Protein AF-A0A7C8HTN9-F1 (afdb_monomer_lite)

Secondary structure (DSSP, 8-state):
---TT---TTEEEEEEEETTTEEEEEEEE--SHHHHHHHHHHHHHHHHHT--

Structure (mmCIF, N/CA/C/O backbone):
data_AF-A0A7C8HTN9-F1
#
_entry.id   AF-A0A7C8HTN9-F1
#
loop_
_atom_site.group_PDB
_atom_site.id
_atom_site.type_symbol
_atom_site.label_atom_id
_atom_site.label_alt_id
_atom_site.label_comp_id
_atom_site.label_asym_id
_atom_site.label_entity_id
_atom_site.label_seq_id
_atom_site.pdbx_PDB_ins_code
_atom_site.Cartn_x
_atom_site.Cartn_y
_atom_site.Cartn_z
_atom_site.occupancy
_atom_site.B_iso_or_equiv
_atom_site.auth_seq_id
_atom_site.auth_comp_id
_atom_site.auth_asym_id
_atom_site.auth_atom_id
_atom_site.pdbx_PDB_model_num
ATOM 1 N N . MET A 1 1 ? 17.490 -6.637 -17.533 1.00 54.12 1 MET A N 1
ATOM 2 C CA . MET A 1 1 ? 17.114 -5.483 -16.688 1.00 54.12 1 MET A CA 1
ATOM 3 C C . MET A 1 1 ? 15.778 -4.872 -17.133 1.00 54.12 1 MET A C 1
ATOM 5 O O . MET A 1 1 ? 15.462 -3.787 -16.680 1.00 54.12 1 MET A O 1
ATOM 9 N N . ASP A 1 2 ? 14.956 -5.581 -17.923 1.00 64.62 2 ASP A N 1
ATOM 10 C CA . ASP A 1 2 ? 13.738 -5.011 -18.538 1.00 64.62 2 ASP A CA 1
ATOM 11 C C . ASP A 1 2 ? 12.427 -5.556 -17.950 1.00 64.62 2 ASP A C 1
ATOM 13 O O . ASP A 1 2 ? 11.383 -5.498 -18.589 1.00 64.62 2 ASP A O 1
ATOM 17 N N . SER A 1 3 ? 12.466 -6.134 -16.745 1.00 77.94 3 SER A N 1
ATOM 18 C CA . SER A 1 3 ? 11.240 -6.555 -16.062 1.00 77.94 3 SER A CA 1
ATOM 19 C C . SER A 1 3 ? 10.726 -5.420 -15.191 1.00 77.94 3 SER A C 1
ATOM 21 O O . SER A 1 3 ? 11.487 -4.868 -14.397 1.00 77.94 3 SER A O 1
ATOM 23 N N . THR A 1 4 ? 9.425 -5.139 -15.270 1.00 72.44 4 THR A N 1
ATOM 24 C CA . THR A 1 4 ? 8.721 -4.200 -14.388 1.00 72.44 4 THR A CA 1
ATOM 25 C C . THR A 1 4 ? 8.951 -4.523 -12.904 1.00 72.44 4 THR A C 1
ATOM 27 O O . THR A 1 4 ? 8.966 -3.621 -12.080 1.00 72.44 4 THR A O 1
ATOM 30 N N . LEU A 1 5 ? 9.226 -5.788 -12.557 1.00 78.75 5 LEU A N 1
ATOM 31 C CA . LEU A 1 5 ? 9.498 -6.244 -11.187 1.00 78.75 5 LEU A CA 1
ATOM 32 C C . LEU A 1 5 ? 10.924 -5.959 -10.690 1.00 78.75 5 LEU A C 1
ATOM 34 O O . LEU A 1 5 ? 11.208 -6.171 -9.512 1.00 78.75 5 LEU A O 1
ATOM 38 N N . ALA A 1 6 ? 11.833 -5.490 -11.547 1.00 84.12 6 ALA A N 1
ATOM 39 C CA . ALA A 1 6 ? 13.215 -5.184 -11.177 1.00 84.12 6 ALA A CA 1
ATOM 40 C C . ALA A 1 6 ? 13.329 -3.829 -10.445 1.00 84.12 6 ALA A C 1
ATOM 42 O O . ALA A 1 6 ? 14.063 -2.935 -10.868 1.00 84.12 6 ALA A O 1
ATOM 43 N N . VAL A 1 7 ? 12.578 -3.662 -9.354 1.00 85.25 7 VAL A N 1
ATOM 44 C CA . VAL A 1 7 ? 12.590 -2.449 -8.528 1.00 85.25 7 VAL A CA 1
ATOM 45 C C . VAL A 1 7 ? 13.771 -2.435 -7.555 1.00 85.25 7 VAL A C 1
ATOM 47 O O . VAL A 1 7 ? 14.261 -3.475 -7.120 1.00 85.25 7 VAL A O 1
ATOM 50 N N . MET A 1 8 ? 14.249 -1.233 -7.229 1.00 84.50 8 MET A N 1
ATOM 51 C CA . MET A 1 8 ? 15.475 -1.006 -6.455 1.00 84.50 8 MET A CA 1
ATOM 52 C C . MET A 1 8 ? 15.179 -0.346 -5.101 1.00 84.50 8 MET A C 1
ATOM 54 O O . MET A 1 8 ? 14.188 0.366 -4.939 1.00 84.50 8 MET A O 1
ATOM 58 N N . GLY A 1 9 ? 16.093 -0.504 -4.140 1.00 85.44 9 GLY A N 1
ATOM 59 C CA . GLY A 1 9 ? 15.991 0.150 -2.831 1.00 85.44 9 GLY A CA 1
ATOM 60 C C . GLY A 1 9 ? 14.833 -0.397 -1.989 1.00 85.44 9 GLY A C 1
ATOM 61 O O . GLY A 1 9 ? 14.653 -1.605 -1.907 1.00 85.44 9 GLY A O 1
ATOM 62 N N . SER A 1 10 ? 14.065 0.486 -1.342 1.00 88.25 10 SER A N 1
ATOM 63 C CA . SER A 1 10 ? 12.896 0.138 -0.509 1.00 88.25 10 SER A CA 1
ATOM 64 C C . SER A 1 10 ? 11.556 0.218 -1.258 1.00 88.25 10 SER A C 1
ATOM 66 O O . SER A 1 10 ? 10.492 0.353 -0.641 1.00 88.25 10 SER A O 1
ATOM 68 N N . LEU A 1 11 ? 11.605 0.190 -2.592 1.00 92.81 11 LEU A N 1
ATOM 69 C CA . LEU A 1 11 ? 10.414 0.157 -3.428 1.00 92.81 11 LEU A CA 1
ATOM 70 C C . LEU A 1 11 ? 9.844 -1.258 -3.483 1.00 92.81 11 LEU A C 1
ATOM 72 O O . LEU A 1 11 ? 10.561 -2.221 -3.737 1.00 92.81 11 LEU A O 1
ATOM 76 N N . ASN A 1 12 ? 8.532 -1.339 -3.317 1.00 91.44 12 ASN A N 1
ATOM 77 C CA . ASN A 1 12 ? 7.737 -2.521 -3.583 1.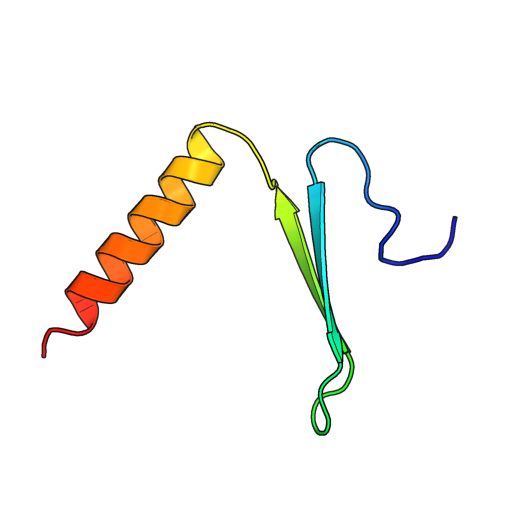00 91.44 12 ASN A CA 1
ATOM 78 C C . ASN A 1 12 ? 6.907 -2.281 -4.842 1.00 91.44 12 ASN A C 1
ATOM 80 O O . ASN A 1 12 ? 6.516 -1.148 -5.144 1.00 91.44 12 ASN A O 1
ATOM 84 N N . LEU A 1 13 ? 6.611 -3.366 -5.550 1.00 94.12 13 LEU A N 1
ATOM 85 C CA . LEU A 1 13 ? 5.763 -3.343 -6.727 1.00 94.12 13 LEU A CA 1
ATOM 86 C C . LEU A 1 13 ? 4.825 -4.542 -6.734 1.00 94.12 13 LEU A C 1
ATOM 88 O O . LEU A 1 13 ? 5.206 -5.639 -6.331 1.00 94.12 13 LEU A O 1
ATOM 92 N N . VAL A 1 14 ? 3.610 -4.317 -7.218 1.00 93.31 14 VAL A N 1
ATOM 93 C CA . VAL A 1 14 ? 2.643 -5.363 -7.539 1.00 93.31 14 VAL A CA 1
ATOM 94 C C . VAL A 1 14 ? 2.073 -5.104 -8.926 1.00 93.31 14 VAL A C 1
ATOM 96 O O . VAL A 1 14 ? 1.806 -3.960 -9.297 1.00 93.31 14 VAL A O 1
ATOM 99 N N . GLU A 1 15 ? 1.904 -6.169 -9.697 1.00 94.19 15 GLU A N 1
ATOM 100 C CA . GLU A 1 15 ? 1.260 -6.136 -11.004 1.00 94.19 15 GLU A CA 1
ATOM 101 C C . GLU A 1 15 ? 0.019 -7.027 -10.967 1.00 94.19 15 GLU A C 1
ATOM 103 O O . GLU A 1 15 ? 0.076 -8.170 -10.513 1.00 94.19 15 GLU A O 1
ATOM 108 N N . PHE A 1 16 ? -1.111 -6.482 -11.407 1.00 94.69 16 PHE A N 1
ATOM 109 C CA . PHE A 1 16 ? -2.378 -7.186 -11.531 1.00 94.69 16 PHE A CA 1
ATOM 110 C C . PHE A 1 16 ? -2.677 -7.408 -13.005 1.00 94.69 16 PHE A C 1
ATOM 112 O O . PHE A 1 16 ? -2.867 -6.446 -13.745 1.00 94.69 16 PHE A O 1
ATOM 119 N N . GLU A 1 17 ? -2.800 -8.661 -13.424 1.00 94.81 17 GLU A N 1
ATOM 120 C CA . GLU A 1 17 ? -3.409 -8.979 -14.711 1.00 94.81 17 GLU A CA 1
ATOM 121 C C . GLU A 1 17 ? -4.930 -8.970 -14.562 1.00 94.81 17 GLU A C 1
ATOM 123 O O . GLU A 1 17 ? -5.494 -9.669 -13.717 1.00 94.81 17 GLU A O 1
ATOM 128 N N . THR A 1 18 ? -5.612 -8.164 -15.374 1.00 96.00 18 THR A N 1
ATOM 129 C CA . THR A 1 18 ? -7.074 -8.091 -15.358 1.00 96.00 18 THR A CA 1
ATOM 130 C C . THR A 1 18 ? -7.658 -8.548 -16.686 1.00 96.00 18 THR A C 1
ATOM 132 O O . THR A 1 18 ? -7.115 -8.279 -17.756 1.00 96.00 18 THR A O 1
ATOM 135 N N . VAL A 1 19 ? -8.814 -9.211 -16.620 1.00 95.69 19 VAL A N 1
ATOM 136 C CA . VAL A 1 19 ? -9.484 -9.783 -17.801 1.00 95.69 19 VAL A CA 1
ATOM 137 C C . VAL A 1 19 ? -9.979 -8.699 -18.766 1.00 95.69 19 VAL A C 1
ATOM 139 O O . 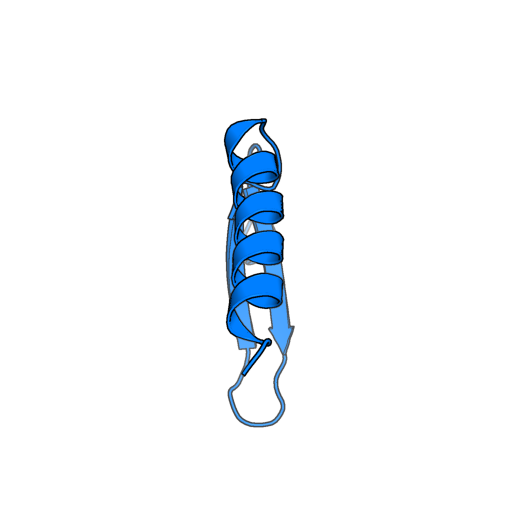VAL A 1 19 ? -10.039 -8.922 -19.972 1.00 95.69 19 VAL A O 1
ATOM 142 N N . HIS A 1 20 ? -10.341 -7.522 -18.251 1.00 95.69 20 HIS A N 1
ATOM 143 C CA . HIS A 1 20 ? -11.040 -6.493 -19.029 1.00 95.69 20 HIS A CA 1
ATOM 144 C C . HIS A 1 20 ? -10.317 -5.151 -19.115 1.00 95.69 20 HIS A C 1
ATOM 146 O O . HIS A 1 20 ? -10.750 -4.293 -19.878 1.00 95.69 20 HIS A O 1
ATOM 152 N N . 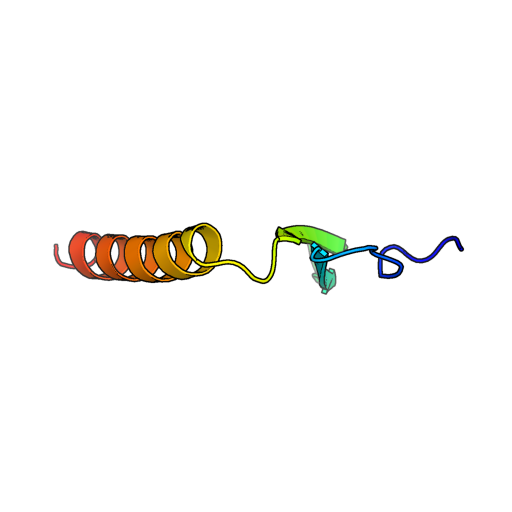ALA A 1 21 ? -9.240 -4.953 -18.359 1.00 94.38 21 ALA A N 1
ATOM 153 C CA . ALA A 1 21 ? -8.556 -3.667 -18.289 1.00 94.38 21 ALA A CA 1
ATOM 154 C C . ALA A 1 21 ? -7.035 -3.770 -18.498 1.00 94.38 21 ALA A C 1
ATOM 156 O O . ALA A 1 21 ? -6.326 -2.775 -18.373 1.00 94.38 21 ALA A O 1
ATOM 157 N N . GLY A 1 22 ? -6.542 -4.954 -18.882 1.00 92.75 22 GLY A N 1
ATOM 158 C CA . GLY A 1 22 ? -5.120 -5.200 -19.094 1.00 92.75 22 GLY A CA 1
ATOM 159 C C . GLY A 1 22 ? -4.323 -5.232 -17.784 1.00 92.75 22 GLY A C 1
ATOM 160 O O . GLY A 1 22 ? -4.910 -5.390 -16.707 1.00 92.75 22 GLY A O 1
ATOM 161 N N . PRO A 1 23 ? -2.986 -5.145 -17.861 1.00 92.44 23 PRO A N 1
ATOM 162 C CA . PRO A 1 23 ? -2.135 -5.137 -16.681 1.00 92.44 23 PRO A CA 1
ATOM 163 C C . PRO A 1 23 ? -2.181 -3.782 -15.956 1.00 92.44 23 PRO A C 1
ATOM 165 O O . PRO A 1 23 ? -2.067 -2.727 -16.580 1.00 92.44 23 PRO A O 1
ATOM 168 N N . TYR A 1 24 ? -2.295 -3.814 -14.628 1.00 95.00 24 TYR A N 1
ATOM 169 C CA . TYR A 1 24 ? -2.122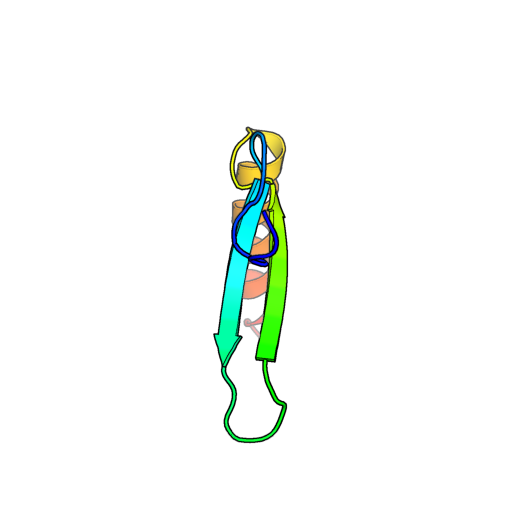 -2.655 -13.752 1.00 95.00 24 TYR A CA 1
ATOM 170 C C . TYR A 1 24 ? -0.914 -2.837 -12.849 1.00 95.00 24 TYR A C 1
ATOM 172 O O . TYR A 1 24 ? -0.854 -3.778 -12.063 1.00 95.00 24 TYR A O 1
ATOM 180 N N . THR A 1 25 ? 0.001 -1.880 -12.891 1.00 93.44 25 THR A N 1
ATOM 181 C CA . THR A 1 25 ? 1.206 -1.880 -12.065 1.00 93.44 25 THR A CA 1
ATOM 182 C C . THR A 1 25 ? 1.089 -0.813 -10.978 1.00 93.44 25 THR A C 1
ATOM 184 O O . THR A 1 25 ? 0.873 0.362 -11.274 1.00 93.44 25 THR A O 1
ATOM 187 N N . PHE A 1 26 ? 1.281 -1.201 -9.719 1.00 93.69 26 PHE A N 1
ATOM 188 C CA . PHE A 1 26 ? 1.359 -0.288 -8.579 1.00 93.69 26 PHE A CA 1
ATOM 189 C C . PHE A 1 26 ? 2.755 -0.354 -7.974 1.00 93.69 26 PHE A C 1
ATOM 191 O O . PHE A 1 26 ? 3.219 -1.428 -7.598 1.00 93.69 26 PHE A O 1
ATOM 198 N N . ILE A 1 27 ? 3.407 0.800 -7.849 1.00 93.75 27 ILE A N 1
ATOM 199 C CA . ILE A 1 27 ? 4.742 0.939 -7.262 1.00 93.75 27 ILE A CA 1
ATOM 200 C C . ILE A 1 27 ? 4.712 1.959 -6.124 1.00 93.75 27 ILE A C 1
ATOM 202 O O . ILE A 1 27 ? 4.058 2.997 -6.220 1.00 93.75 27 ILE A O 1
ATOM 206 N N . GLY A 1 28 ? 5.434 1.680 -5.044 1.00 92.56 28 GLY A N 1
ATOM 207 C CA . GLY A 1 28 ? 5.520 2.579 -3.896 1.00 92.56 28 GLY A CA 1
ATOM 208 C C . GLY A 1 28 ? 6.577 2.138 -2.895 1.00 92.56 28 GLY A C 1
ATOM 209 O O . GLY A 1 28 ? 7.225 1.113 -3.073 1.00 92.56 28 GLY A O 1
ATOM 210 N N . ARG A 1 29 ? 6.773 2.911 -1.824 1.00 93.56 29 ARG A N 1
ATOM 211 C CA . ARG A 1 29 ? 7.663 2.498 -0.729 1.00 93.56 29 ARG A CA 1
ATOM 212 C C . ARG A 1 29 ? 6.961 1.455 0.134 1.00 93.56 29 ARG A C 1
ATOM 214 O O . ARG A 1 29 ? 5.844 1.685 0.584 1.00 93.56 29 ARG A O 1
ATOM 221 N N . GLY A 1 30 ? 7.626 0.327 0.364 1.00 87.38 30 GLY A N 1
ATOM 222 C CA . GLY A 1 30 ? 7.075 -0.792 1.132 1.00 87.38 30 GLY A CA 1
ATOM 223 C C . GLY A 1 30 ? 7.448 -0.816 2.610 1.00 87.38 30 GLY A C 1
ATOM 224 O O . GLY A 1 30 ? 6.963 -1.666 3.349 1.00 87.38 30 GLY A O 1
ATOM 225 N N . ALA A 1 31 ? 8.347 0.071 3.034 1.00 86.75 31 ALA A N 1
ATOM 226 C CA . ALA A 1 31 ? 8.888 0.082 4.383 1.00 86.75 31 ALA A CA 1
ATOM 227 C C . ALA A 1 31 ? 9.263 1.501 4.822 1.00 86.75 31 ALA A C 1
ATOM 229 O O . ALA A 1 31 ? 9.696 2.320 4.010 1.00 86.75 31 ALA A O 1
ATOM 230 N N . GLY A 1 32 ? 9.134 1.740 6.127 1.00 92.44 32 GLY A N 1
ATOM 231 C CA . GLY A 1 32 ? 9.409 3.013 6.786 1.00 92.44 32 GLY A CA 1
ATOM 232 C C . GLY A 1 32 ? 8.299 3.372 7.774 1.00 92.44 32 GLY A C 1
ATOM 233 O O . GLY A 1 32 ? 7.149 2.963 7.616 1.00 92.44 32 GLY A O 1
ATOM 234 N N . GLY A 1 33 ? 8.654 4.094 8.841 1.00 96.00 33 GLY A N 1
ATOM 235 C CA . GLY A 1 33 ? 7.695 4.510 9.871 1.00 96.00 33 GLY A CA 1
ATOM 236 C C . GLY A 1 33 ? 6.521 5.321 9.302 1.00 96.00 33 GLY A C 1
ATOM 237 O O . GLY A 1 33 ? 5.374 4.958 9.564 1.00 96.00 33 GLY A O 1
ATOM 238 N N . PRO A 1 34 ? 6.772 6.371 8.493 1.00 96.38 34 PRO A N 1
ATOM 239 C CA . PRO A 1 34 ? 5.711 7.144 7.847 1.00 96.38 34 PRO A CA 1
ATOM 240 C C . PRO A 1 34 ? 4.840 6.319 6.893 1.00 96.38 34 PRO A C 1
ATOM 242 O O . PRO A 1 34 ? 3.626 6.491 6.880 1.00 96.38 34 PRO A O 1
ATOM 245 N N . GLU A 1 35 ? 5.433 5.406 6.123 1.00 95.75 35 GLU A N 1
ATOM 246 C CA . GLU A 1 35 ? 4.725 4.539 5.175 1.00 95.75 35 GLU A CA 1
ATOM 247 C C . GLU A 1 35 ? 3.779 3.581 5.905 1.00 95.75 35 GLU A C 1
ATOM 249 O O . GLU A 1 35 ? 2.610 3.458 5.537 1.00 95.75 35 GLU A O 1
ATOM 254 N N . ALA A 1 36 ? 4.256 2.958 6.987 1.00 94.38 36 ALA A N 1
ATOM 255 C CA . ALA A 1 36 ? 3.433 2.096 7.828 1.00 94.38 36 ALA A CA 1
ATOM 256 C C . ALA A 1 36 ? 2.314 2.886 8.529 1.00 94.38 36 ALA A C 1
ATOM 258 O O . ALA A 1 36 ? 1.165 2.445 8.553 1.00 94.38 36 ALA A O 1
ATOM 259 N N . ALA A 1 37 ? 2.620 4.079 9.052 1.00 97.62 37 ALA A N 1
ATOM 260 C CA . ALA A 1 37 ? 1.629 4.952 9.678 1.00 97.62 37 ALA A CA 1
ATOM 261 C C . ALA A 1 37 ? 0.543 5.404 8.688 1.00 97.62 37 ALA A C 1
ATOM 263 O O . ALA A 1 37 ? -0.629 5.456 9.054 1.00 97.62 37 ALA A O 1
ATOM 264 N N . ALA A 1 38 ? 0.911 5.687 7.435 1.00 96.62 38 ALA A N 1
ATOM 265 C CA . ALA A 1 38 ? -0.038 6.034 6.382 1.00 96.62 38 ALA A CA 1
ATOM 266 C C . ALA A 1 38 ? -0.986 4.870 6.055 1.00 96.62 38 ALA A C 1
ATOM 268 O O . ALA A 1 38 ? -2.187 5.098 5.915 1.00 96.62 38 ALA A O 1
ATOM 269 N N . GLY A 1 39 ? -0.476 3.632 6.000 1.00 94.69 39 GLY A N 1
ATOM 270 C CA . GLY A 1 39 ? -1.306 2.431 5.852 1.00 94.69 39 GLY A CA 1
ATOM 271 C C . GLY A 1 39 ? -2.330 2.294 6.983 1.00 94.69 39 GLY A C 1
ATOM 272 O O . GLY A 1 39 ? -3.527 2.214 6.722 1.00 94.69 39 GLY A O 1
ATOM 273 N N . ILE A 1 40 ? -1.876 2.393 8.238 1.00 96.69 40 ILE A N 1
ATOM 274 C CA . ILE A 1 40 ? -2.752 2.347 9.423 1.00 96.69 40 ILE A CA 1
ATOM 275 C C . ILE A 1 40 ? -3.811 3.460 9.381 1.00 96.69 40 ILE A C 1
ATOM 277 O O . ILE A 1 40 ? -4.988 3.216 9.643 1.00 96.69 40 ILE A O 1
ATOM 281 N N . LEU A 1 41 ? -3.411 4.694 9.060 1.00 97.06 41 LEU A N 1
ATOM 282 C CA . LEU A 1 41 ? -4.331 5.829 8.998 1.00 97.06 41 LEU A CA 1
ATOM 2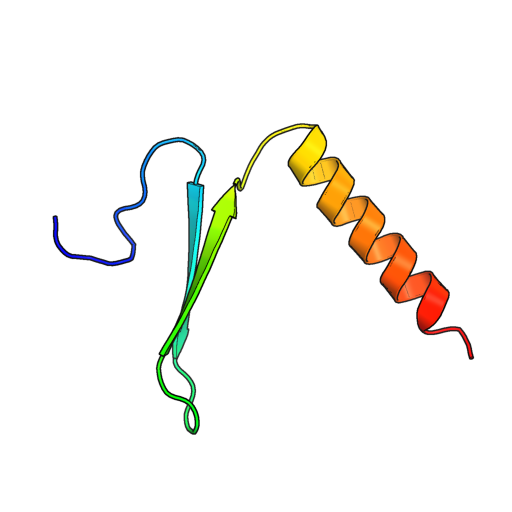83 C C . LEU A 1 41 ? -5.384 5.646 7.896 1.00 97.06 41 LEU A C 1
ATOM 285 O O . LEU A 1 41 ? -6.553 5.951 8.124 1.00 97.06 41 LEU A O 1
ATOM 289 N N . SER A 1 42 ? -4.986 5.127 6.732 1.00 96.00 42 SER A N 1
ATOM 290 C CA . SER A 1 42 ? -5.900 4.796 5.634 1.00 96.00 42 SER A CA 1
ATOM 291 C C . SER A 1 42 ? -6.972 3.800 6.086 1.00 96.00 42 SER A C 1
ATOM 293 O O . SER A 1 42 ? -8.161 4.035 5.869 1.00 96.00 42 SER A O 1
ATOM 295 N N . ASP A 1 43 ? -6.578 2.742 6.802 1.00 95.88 43 ASP A N 1
ATOM 296 C CA . ASP A 1 43 ? -7.513 1.749 7.341 1.00 95.88 43 ASP A CA 1
ATOM 297 C C . ASP A 1 43 ? -8.493 2.366 8.349 1.00 95.88 43 ASP A C 1
ATOM 299 O O . ASP A 1 43 ? -9.701 2.133 8.267 1.00 95.88 43 ASP A O 1
ATOM 303 N N . ILE A 1 44 ? -8.004 3.215 9.263 1.00 97.12 44 ILE A N 1
ATOM 304 C CA . ILE A 1 44 ? -8.849 3.935 10.230 1.00 97.12 44 ILE A CA 1
ATOM 305 C C . ILE A 1 44 ? -9.871 4.821 9.510 1.00 97.12 44 ILE A C 1
ATOM 307 O O . ILE A 1 44 ? -11.047 4.828 9.887 1.00 97.12 44 ILE A O 1
ATOM 311 N N . ILE A 1 45 ? -9.446 5.560 8.482 1.00 96.25 45 ILE A N 1
ATOM 312 C CA . ILE A 1 45 ? -10.326 6.426 7.689 1.00 96.25 45 ILE A CA 1
ATOM 313 C C . ILE A 1 45 ? -11.389 5.583 6.985 1.00 96.25 45 ILE A C 1
ATOM 315 O O . ILE A 1 45 ? -12.573 5.883 7.117 1.00 96.25 45 ILE A O 1
ATOM 319 N N . ASN A 1 46 ? -10.996 4.504 6.305 1.00 95.25 46 ASN A N 1
ATOM 320 C CA . ASN A 1 46 ? -11.929 3.622 5.604 1.00 95.25 46 ASN A CA 1
ATOM 321 C C . ASN A 1 46 ? -12.988 3.052 6.555 1.00 95.25 46 ASN A C 1
ATOM 323 O O . ASN A 1 46 ? -14.181 3.154 6.283 1.00 95.25 46 ASN A O 1
ATOM 327 N N . ILE A 1 47 ? -12.577 2.532 7.714 1.00 94.69 47 ILE A N 1
ATOM 328 C CA . ILE A 1 47 ? -13.510 2.013 8.726 1.00 94.69 47 ILE A CA 1
ATOM 329 C C . ILE A 1 47 ? -14.437 3.119 9.250 1.00 94.69 47 ILE A C 1
ATOM 331 O O . ILE A 1 47 ? -15.622 2.878 9.484 1.00 94.69 47 ILE A O 1
ATOM 335 N N . SER A 1 48 ? -13.913 4.329 9.441 1.00 92.81 48 SER A N 1
ATOM 336 C CA . SER A 1 48 ? -14.689 5.459 9.964 1.00 92.81 48 SER A CA 1
ATOM 337 C C . SER A 1 48 ? -15.710 5.990 8.956 1.00 92.81 48 SER A C 1
ATOM 339 O O . SER A 1 48 ? -16.786 6.423 9.358 1.00 92.81 48 SER A O 1
ATOM 341 N N . LEU A 1 49 ? -15.394 5.941 7.660 1.00 87.25 49 LEU A N 1
ATOM 342 C CA . LEU A 1 49 ? -16.270 6.411 6.585 1.00 87.25 49 LEU A CA 1
ATOM 343 C C . LEU A 1 49 ? -17.354 5.394 6.201 1.00 87.25 49 LEU A C 1
ATOM 345 O O . LEU A 1 49 ? -18.411 5.799 5.732 1.00 87.25 49 LEU A O 1
ATOM 349 N N . LEU A 1 50 ? -17.141 4.098 6.448 1.00 71.50 50 LEU A N 1
ATOM 350 C CA . LEU A 1 50 ? -18.123 3.032 6.190 1.00 71.50 50 LEU A CA 1
ATOM 351 C C . LEU A 1 50 ? -19.276 2.970 7.217 1.00 71.50 50 LEU A C 1
ATOM 353 O O . LEU A 1 50 ? -20.101 2.061 7.155 1.00 71.50 50 LEU A O 1
ATOM 357 N N . LYS A 1 51 ? -19.342 3.896 8.184 1.00 56.97 51 LYS A N 1
ATOM 358 C CA . LYS A 1 51 ? -20.327 3.893 9.283 1.00 56.97 51 LYS A CA 1
ATOM 359 C C . LYS A 1 51 ? -21.635 4.667 9.023 1.00 56.97 51 LYS A C 1
ATOM 361 O O . LYS A 1 51 ? -22.307 5.011 9.995 1.00 56.97 51 LYS A O 1
ATOM 366 N N . PHE A 1 52 ? -22.043 4.890 7.773 1.00 54.66 52 PHE A N 1
ATOM 367 C CA . 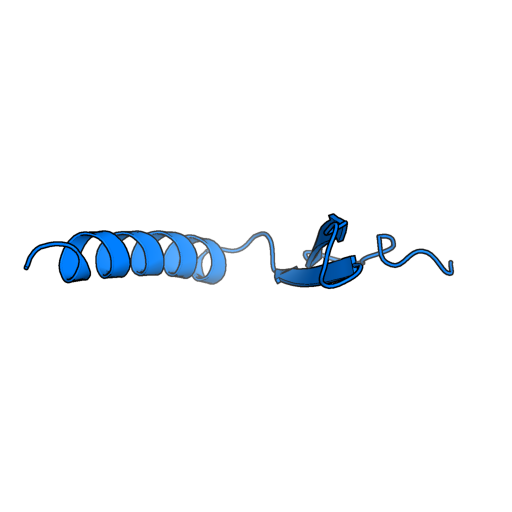PHE A 1 52 ? -23.348 5.492 7.450 1.00 54.66 52 PHE A CA 1
ATOM 368 C C . PHE A 1 52 ? -24.105 4.698 6.390 1.00 54.66 52 PHE A C 1
ATOM 370 O O . PHE A 1 52 ? -23.533 4.489 5.298 1.00 54.66 52 PHE A O 1
#

pLDDT: mean 89.04, std 10.89, range [54.12, 97.62]

Foldseek 3Di:
DPDPCPDDDQKDKDWDADPPPGIDIDIDGPDDPVVVVVVVVVVVVVVVVVPD

Sequence (52 aa):
MDSTLAVMGSLNLVEFETVHAGPYTFIGRGAGGPEAAAGILSDIINISLLKF

Radius of gyration: 14.99 Å; chains: 1; bounding box: 40×17×29 Å